Protein AF-A0ABD3XRG8-F1 (afdb_monomer)

pLDDT: mean 85.06, std 13.42, range [38.31, 95.44]

Secondary structure (DSSP, 8-state):
---------EE-TTT--EESSHHHHHHHHHHHH----EE-TTT--EESSHHHHHHHHHHHH---S---

Sequence (68 aa):
MRMHTGEKTFKCKDCEKVFTQNSSLRRHMRIHTGEKPFECEICQKMFTQNGNLKMHMRIHTGEKPFEC

InterPro domains:
  IPR013087 Zinc finger C2H2-type [PS00028] (12-32)
  IPR013087 Zinc finger C2H2-type [PS00028] (40-60)
  IPR013087 Zinc finger C2H2-type [PS50157] (10-37)
  IPR013087 Zinc finger C2H2-type [PS50157] (38-65)
  IPR013087 Zinc finger C2H2-type [SM00355] (10-32)
  IPR013087 Zinc finger C2H2-type [SM00355] (38-60)
  IPR036236 Zinc finger C2H2 superfamily [SSF57667] (18-68)
  IPR043359 C2H2-type zinc-finger protein GLI-like [PTHR45718] (28-68)

Organism: Sinanodonta woodiana (NCBI:txid1069815)

Radius of gyration: 16.93 Å; Cα contacts (8 Å, |Δi|>4): 63; chains: 1; bounding box: 38×28×39 Å

Structure (mmCIF, N/CA/C/O backbon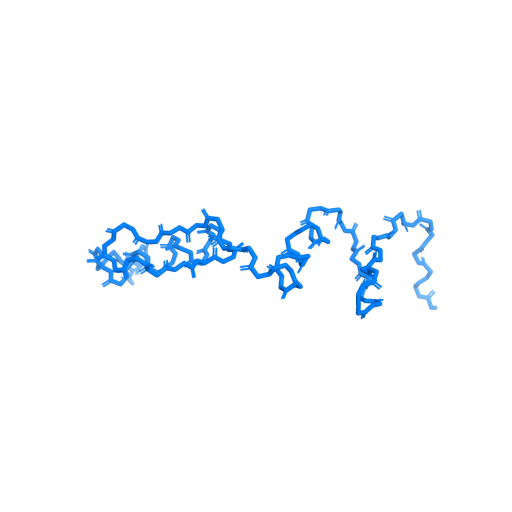e):
data_AF-A0ABD3XRG8-F1
#
_entry.id   AF-A0ABD3XRG8-F1
#
loop_
_atom_site.group_PDB
_atom_site.id
_atom_site.type_symbol
_atom_site.label_atom_id
_atom_site.label_alt_id
_atom_site.label_comp_id
_atom_site.label_asym_id
_atom_site.label_entity_id
_atom_site.label_seq_id
_atom_site.pdbx_PDB_ins_code
_atom_site.Cartn_x
_atom_site.Cartn_y
_atom_site.Cartn_z
_atom_site.occupancy
_atom_site.B_iso_or_equiv
_atom_site.auth_seq_id
_atom_site.auth_comp_id
_atom_site.auth_asym_id
_atom_site.auth_atom_id
_atom_site.pdbx_PDB_model_num
ATOM 1 N N . MET A 1 1 ? 23.718 14.038 -19.210 1.00 38.31 1 MET A N 1
ATOM 2 C CA . MET A 1 1 ? 22.567 13.121 -19.056 1.00 38.31 1 MET A CA 1
ATOM 3 C C . MET A 1 1 ? 22.983 12.035 -18.086 1.00 38.31 1 MET A C 1
ATOM 5 O O . MET A 1 1 ? 24.053 11.470 -18.269 1.00 38.31 1 MET A O 1
ATOM 9 N N . ARG A 1 2 ? 22.237 11.821 -17.002 1.00 46.31 2 ARG A N 1
ATOM 10 C CA . ARG A 1 2 ? 22.642 10.889 -15.944 1.00 46.31 2 ARG A CA 1
ATOM 11 C C . ARG A 1 2 ? 22.449 9.458 -16.453 1.00 46.31 2 ARG A C 1
ATOM 13 O O . ARG A 1 2 ? 21.366 8.900 -16.357 1.00 46.31 2 ARG A O 1
ATOM 20 N N . MET A 1 3 ? 23.494 8.907 -17.062 1.00 46.47 3 MET A N 1
ATOM 21 C CA . MET A 1 3 ? 23.593 7.489 -17.385 1.00 46.47 3 MET A CA 1
ATOM 22 C C . MET A 1 3 ? 23.661 6.727 -16.056 1.00 46.47 3 MET A C 1
ATOM 24 O O . MET A 1 3 ? 24.630 6.872 -15.316 1.00 46.47 3 MET A O 1
ATOM 28 N N . HIS A 1 4 ? 22.619 5.970 -15.710 1.00 51.38 4 HIS A N 1
ATOM 29 C CA . HIS A 1 4 ? 22.731 4.911 -14.705 1.00 51.38 4 HIS A CA 1
ATOM 30 C C . HIS A 1 4 ? 23.052 3.612 -15.437 1.00 51.38 4 HIS A C 1
ATOM 32 O O . HIS A 1 4 ? 22.214 2.959 -16.052 1.00 51.38 4 HIS A O 1
ATOM 38 N N . THR A 1 5 ? 24.345 3.329 -15.432 1.00 52.75 5 THR A N 1
ATOM 39 C CA . THR A 1 5 ? 25.017 2.102 -15.836 1.00 52.75 5 THR A CA 1
ATOM 40 C C . THR A 1 5 ? 24.359 0.868 -15.219 1.00 52.75 5 THR A C 1
ATOM 42 O O . THR A 1 5 ? 24.381 0.713 -14.004 1.00 52.75 5 THR A O 1
ATOM 45 N N . GLY A 1 6 ? 23.827 -0.033 -16.047 1.00 56.56 6 GLY A N 1
ATOM 46 C CA . GLY A 1 6 ? 23.706 -1.458 -15.711 1.00 56.56 6 GLY A CA 1
ATOM 47 C C . GLY A 1 6 ? 22.873 -1.841 -14.481 1.00 56.56 6 GLY A C 1
ATOM 48 O O . GLY A 1 6 ? 23.072 -2.933 -13.951 1.00 56.56 6 GLY A O 1
ATOM 49 N N . GLU A 1 7 ? 21.948 -1.002 -14.012 1.00 61.09 7 GLU A N 1
ATOM 50 C CA . GLU A 1 7 ? 21.031 -1.409 -12.948 1.00 61.09 7 GLU A CA 1
ATOM 51 C C . GLU A 1 7 ? 20.105 -2.500 -13.485 1.00 61.09 7 GLU A C 1
ATOM 53 O O . GLU A 1 7 ? 19.384 -2.308 -14.466 1.00 61.09 7 GLU A O 1
ATOM 58 N N . LYS A 1 8 ? 20.146 -3.681 -12.863 1.00 68.81 8 LYS A N 1
ATOM 59 C CA . LYS A 1 8 ? 19.260 -4.800 -13.185 1.00 68.81 8 LYS A CA 1
ATOM 60 C C . LYS A 1 8 ? 17.834 -4.387 -12.821 1.00 68.81 8 LYS A C 1
ATOM 62 O O . LYS A 1 8 ? 17.391 -4.559 -11.689 1.00 68.81 8 LYS A O 1
ATOM 67 N N . THR A 1 9 ? 17.151 -3.761 -13.769 1.00 82.94 9 THR A N 1
ATOM 68 C CA . THR A 1 9 ? 15.783 -3.296 -13.592 1.00 82.94 9 THR A CA 1
ATOM 69 C C . THR A 1 9 ? 14.805 -4.464 -13.685 1.00 82.94 9 THR A C 1
ATOM 71 O O . THR A 1 9 ? 15.027 -5.454 -14.383 1.00 82.94 9 THR A O 1
ATOM 74 N N . PHE A 1 10 ? 13.704 -4.359 -12.948 1.00 88.19 10 PHE A N 1
ATOM 75 C CA . PHE A 1 10 ? 12.660 -5.370 -12.873 1.00 88.19 10 PHE A CA 1
ATOM 76 C C . PHE A 1 10 ? 11.426 -4.844 -13.608 1.00 88.19 10 PHE A C 1
ATOM 78 O O . PHE A 1 10 ? 10.710 -3.989 -13.085 1.00 88.19 10 PHE A O 1
ATOM 85 N N . LYS A 1 11 ? 11.197 -5.321 -14.836 1.00 89.75 11 LYS A N 1
ATOM 86 C CA . LYS A 1 11 ? 10.045 -4.933 -15.664 1.00 89.75 11 LYS A CA 1
ATOM 87 C C . LYS A 1 11 ? 8.817 -5.782 -15.317 1.00 89.75 11 LYS A C 1
ATOM 89 O O . LYS A 1 11 ? 8.901 -7.008 -15.245 1.00 89.75 11 LYS A O 1
ATOM 94 N N . CYS A 1 12 ? 7.676 -5.129 -15.131 1.00 92.19 12 CYS A N 1
ATOM 95 C CA . CYS A 1 12 ? 6.373 -5.773 -15.052 1.00 92.19 12 CYS A CA 1
ATOM 96 C C . CYS A 1 12 ? 5.963 -6.298 -16.429 1.00 92.19 12 CYS A C 1
ATOM 98 O O . CYS A 1 12 ? 6.020 -5.565 -17.417 1.00 92.19 12 CYS A O 1
ATOM 100 N N . LYS A 1 13 ? 5.538 -7.563 -16.484 1.00 88.06 13 LYS A N 1
ATOM 101 C CA . LYS A 1 13 ? 5.092 -8.208 -17.726 1.00 88.06 13 LYS A CA 1
ATOM 102 C C . LYS A 1 13 ? 3.701 -7.747 -18.173 1.00 88.06 13 LYS A C 1
ATOM 104 O O . LYS A 1 13 ? 3.432 -7.787 -19.364 1.00 88.06 13 LYS A O 1
ATOM 109 N N . ASP A 1 14 ? 2.879 -7.253 -17.246 1.00 90.00 14 ASP A N 1
ATOM 110 C CA . ASP A 1 14 ? 1.467 -6.940 -17.503 1.00 90.00 14 ASP A CA 1
ATOM 111 C C . ASP A 1 14 ? 1.213 -5.463 -17.854 1.00 90.00 14 ASP A C 1
ATOM 113 O O . ASP A 1 14 ? 0.213 -5.145 -18.488 1.00 90.00 14 ASP A O 1
ATOM 117 N N . CYS A 1 15 ? 2.087 -4.533 -17.442 1.00 90.94 15 CYS A N 1
ATOM 118 C CA . CYS A 1 15 ? 1.895 -3.095 -17.709 1.00 90.94 15 CYS A CA 1
ATOM 119 C C . C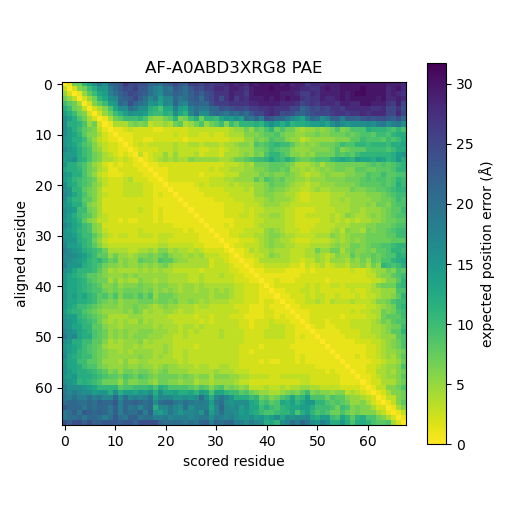YS A 1 15 ? 3.184 -2.308 -17.993 1.00 90.94 15 CYS A C 1
ATOM 121 O O . CYS A 1 15 ? 3.231 -1.094 -17.802 1.00 90.94 15 CYS A O 1
ATOM 123 N N . GLU A 1 16 ? 4.250 -3.003 -18.397 1.00 87.88 16 GLU A N 1
ATOM 124 C CA . GLU A 1 16 ? 5.560 -2.458 -18.791 1.00 87.88 16 GLU A CA 1
ATOM 125 C C . GLU A 1 16 ? 6.291 -1.563 -17.775 1.00 87.88 16 GLU A C 1
ATOM 127 O O . GLU A 1 16 ? 7.410 -1.120 -18.043 1.00 87.88 16 GLU A O 1
ATOM 132 N N . LYS A 1 17 ? 5.724 -1.338 -16.584 1.00 89.88 17 LYS A N 1
ATOM 133 C CA . LYS A 1 17 ? 6.356 -0.556 -15.520 1.00 89.88 17 LYS A CA 1
ATOM 134 C C . LYS A 1 17 ? 7.681 -1.167 -15.097 1.00 89.88 17 LYS A C 1
ATOM 136 O O . LYS A 1 17 ? 7.792 -2.374 -14.896 1.00 89.88 17 LYS A O 1
ATOM 141 N N . VAL A 1 18 ? 8.670 -0.306 -14.899 1.00 90.44 18 VAL A N 1
ATOM 142 C CA . VAL A 1 18 ? 10.023 -0.698 -14.515 1.00 90.44 18 VAL A CA 1
ATOM 143 C C . VAL A 1 18 ? 10.281 -0.296 -13.069 1.00 90.44 18 VAL A C 1
ATOM 145 O O . VAL A 1 18 ? 9.988 0.825 -12.659 1.00 90.44 18 VAL A O 1
ATOM 148 N N . PHE A 1 19 ? 10.839 -1.222 -12.295 1.00 89.81 19 PHE A N 1
ATOM 149 C CA . PHE A 1 19 ? 11.203 -1.020 -10.899 1.00 89.81 19 PHE A CA 1
ATOM 150 C C . PHE A 1 19 ? 12.706 -1.213 -10.713 1.00 89.81 19 PHE A C 1
ATOM 152 O O . PHE A 1 19 ? 13.319 -2.072 -11.342 1.00 89.81 19 PHE A O 1
ATOM 159 N N . THR A 1 20 ? 13.295 -0.458 -9.792 1.00 88.81 20 THR A N 1
ATOM 160 C CA . THR A 1 20 ? 14.715 -0.585 -9.422 1.00 88.81 20 THR A CA 1
ATOM 161 C C . THR A 1 20 ? 14.975 -1.751 -8.463 1.00 88.81 20 THR A C 1
ATOM 163 O O . THR A 1 20 ? 16.112 -2.166 -8.280 1.00 88.81 20 THR A O 1
ATOM 166 N N . GLN A 1 21 ? 13.924 -2.312 -7.851 1.00 89.50 21 GLN A N 1
ATOM 167 C CA . GLN A 1 21 ? 14.022 -3.396 -6.870 1.00 89.50 21 GLN A CA 1
ATOM 168 C C . GLN A 1 21 ? 13.012 -4.510 -7.157 1.00 89.50 21 GLN A C 1
ATOM 170 O O . GLN A 1 21 ? 11.838 -4.243 -7.430 1.00 89.50 21 GLN A O 1
ATOM 175 N N . ASN A 1 22 ? 13.438 -5.767 -6.990 1.00 89.44 22 ASN A N 1
ATOM 176 C CA . ASN A 1 22 ? 12.575 -6.939 -7.169 1.00 89.44 22 ASN A CA 1
ATOM 177 C C . ASN A 1 22 ? 11.404 -6.961 -6.173 1.00 89.44 22 ASN A C 1
ATOM 179 O O . ASN A 1 22 ? 10.290 -7.344 -6.516 1.00 89.44 22 ASN A O 1
ATOM 183 N N . SER A 1 23 ? 11.643 -6.523 -4.933 1.00 90.56 23 SER A N 1
ATOM 184 C CA . SER A 1 23 ? 10.614 -6.394 -3.892 1.00 90.56 23 SER A CA 1
ATOM 185 C C . SER A 1 23 ? 9.491 -5.446 -4.324 1.00 90.56 23 SER A C 1
ATOM 187 O O . SER A 1 23 ? 8.312 -5.744 -4.120 1.00 90.56 23 SER A O 1
ATOM 189 N N . SER A 1 24 ? 9.852 -4.337 -4.976 1.00 91.50 24 SER A N 1
ATOM 190 C CA . SER A 1 24 ? 8.906 -3.373 -5.532 1.00 91.50 24 SER A CA 1
ATOM 191 C C . SER A 1 24 ? 8.103 -3.964 -6.685 1.00 91.50 24 SER A C 1
ATOM 193 O O . SER A 1 24 ? 6.882 -3.813 -6.673 1.00 91.50 24 SER A O 1
ATOM 195 N N . LEU A 1 25 ? 8.742 -4.703 -7.605 1.00 92.19 25 LEU A N 1
ATOM 196 C CA . LEU A 1 25 ? 8.026 -5.425 -8.661 1.00 92.19 25 LEU A CA 1
ATOM 197 C C . LEU A 1 25 ? 7.065 -6.467 -8.069 1.00 92.19 25 LEU A C 1
ATOM 199 O O . LEU A 1 25 ? 5.886 -6.457 -8.395 1.00 92.19 25 LEU A O 1
ATOM 203 N N . ARG A 1 26 ? 7.521 -7.331 -7.153 1.00 90.44 26 ARG A N 1
ATOM 204 C CA . ARG A 1 26 ? 6.676 -8.367 -6.527 1.00 90.44 26 ARG A CA 1
ATOM 205 C C . ARG A 1 26 ? 5.462 -7.762 -5.824 1.00 90.44 26 ARG A C 1
ATOM 207 O O . ARG A 1 26 ? 4.354 -8.269 -5.955 1.00 90.44 26 ARG A O 1
ATOM 214 N N . ARG A 1 27 ? 5.657 -6.669 -5.083 1.00 91.62 27 ARG A N 1
ATOM 215 C CA . ARG A 1 27 ? 4.555 -5.934 -4.451 1.00 9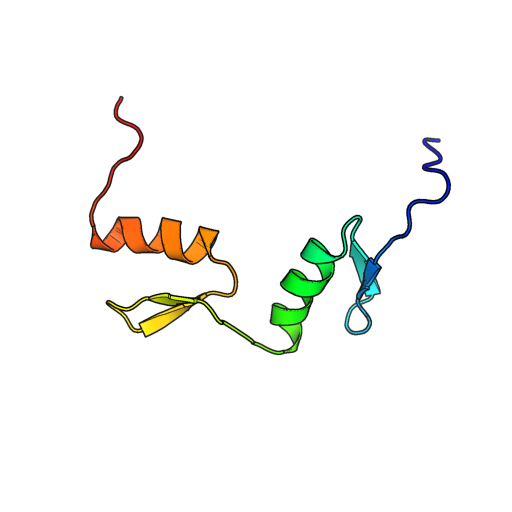1.62 27 ARG A CA 1
ATOM 216 C C . ARG A 1 27 ? 3.610 -5.337 -5.488 1.00 91.62 27 ARG A C 1
ATOM 218 O O . ARG A 1 27 ? 2.406 -5.353 -5.271 1.00 91.62 27 ARG A O 1
ATOM 225 N N . HIS A 1 28 ? 4.150 -4.810 -6.581 1.00 93.00 28 HIS A N 1
ATOM 226 C CA . HIS A 1 28 ? 3.359 -4.290 -7.682 1.00 93.00 28 HIS A CA 1
ATOM 227 C C . HIS A 1 28 ? 2.521 -5.383 -8.351 1.00 93.00 28 HIS A C 1
ATOM 229 O O . HIS A 1 28 ? 1.349 -5.134 -8.583 1.00 93.00 28 HIS A O 1
ATOM 235 N N . MET A 1 29 ? 3.041 -6.598 -8.559 1.00 92.69 29 MET A N 1
ATOM 236 C CA . MET A 1 29 ? 2.274 -7.697 -9.172 1.00 92.69 29 MET A CA 1
ATOM 237 C C . MET A 1 29 ? 0.957 -8.005 -8.445 1.00 92.69 29 MET A C 1
ATOM 239 O O . MET A 1 29 ? 0.002 -8.438 -9.080 1.00 92.69 29 MET A O 1
ATOM 243 N N . ARG A 1 30 ? 0.853 -7.694 -7.146 1.00 92.50 30 ARG A N 1
ATOM 244 C CA . ARG A 1 30 ? -0.397 -7.818 -6.376 1.00 92.50 30 ARG A CA 1
ATOM 245 C C . ARG A 1 30 ? -1.552 -6.981 -6.929 1.00 92.50 30 ARG A C 1
ATOM 247 O O . ARG A 1 30 ? -2.7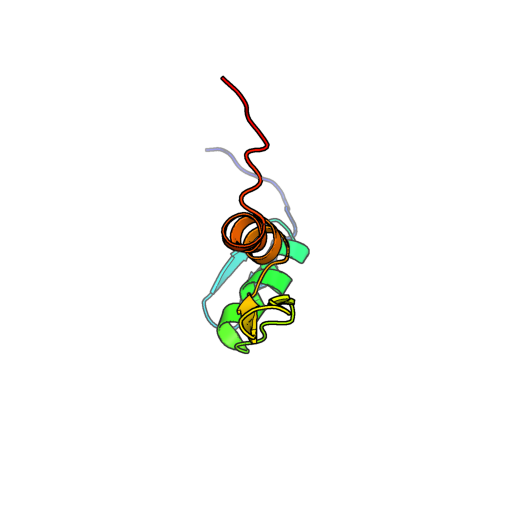03 -7.296 -6.659 1.00 92.50 30 ARG A O 1
ATOM 254 N N . ILE A 1 31 ? -1.276 -5.916 -7.689 1.00 90.44 31 ILE A N 1
ATOM 255 C CA . ILE A 1 31 ? -2.337 -5.139 -8.350 1.00 90.44 31 ILE A CA 1
ATOM 256 C C . ILE A 1 31 ? -2.938 -5.893 -9.537 1.00 90.44 31 ILE A C 1
ATOM 258 O O . ILE A 1 31 ? -4.097 -5.668 -9.860 1.00 90.44 31 ILE A O 1
ATOM 262 N N . HIS A 1 32 ? -2.148 -6.757 -10.178 1.00 92.06 32 HIS A N 1
ATOM 263 C CA . HIS A 1 32 ? -2.573 -7.558 -11.321 1.00 92.06 32 HIS A CA 1
ATOM 264 C C . HIS A 1 32 ? -3.262 -8.839 -10.860 1.00 92.06 32 HIS A C 1
ATOM 266 O O . HIS A 1 32 ? -4.312 -9.191 -11.382 1.00 92.06 32 HIS A O 1
ATOM 272 N N . THR A 1 33 ? -2.719 -9.500 -9.835 1.00 90.31 33 THR A N 1
ATOM 273 C CA . THR A 1 33 ? -3.314 -10.723 -9.274 1.00 90.31 33 THR A CA 1
ATOM 274 C C . THR A 1 33 ? -4.482 -10.448 -8.329 1.00 90.31 33 THR A C 1
ATOM 27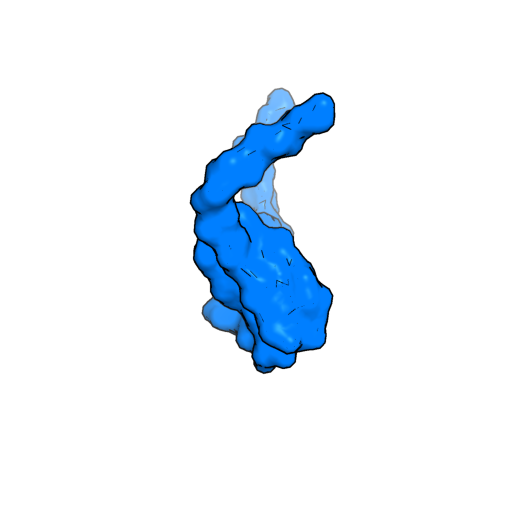6 O O . THR A 1 33 ? -5.244 -11.355 -8.014 1.00 90.31 33 THR A O 1
ATOM 279 N N . GLY A 1 34 ? -4.617 -9.214 -7.834 1.00 88.25 34 GLY A N 1
ATOM 280 C CA . GLY A 1 34 ? -5.603 -8.860 -6.814 1.00 88.25 34 GLY A CA 1
ATOM 281 C C . GLY A 1 34 ? -5.281 -9.410 -5.420 1.00 88.25 34 GLY A C 1
ATOM 282 O O . GLY A 1 34 ? -6.095 -9.251 -4.510 1.00 88.25 34 GLY A O 1
ATOM 283 N N . GLU A 1 35 ? -4.107 -10.021 -5.221 1.00 90.94 35 GLU A N 1
ATOM 284 C CA . GLU A 1 35 ? -3.703 -10.583 -3.933 1.00 90.94 35 GLU A CA 1
ATOM 285 C C . GLU A 1 35 ? -3.606 -9.506 -2.847 1.00 90.94 35 GLU A C 1
ATOM 287 O O . GLU A 1 35 ? -2.820 -8.553 -2.920 1.00 90.94 35 GLU A O 1
ATOM 292 N N . LYS A 1 36 ? -4.363 -9.703 -1.770 1.00 91.44 36 LYS A N 1
ATOM 293 C CA . LYS A 1 36 ? -4.347 -8.844 -0.586 1.00 91.44 36 LYS A CA 1
ATOM 294 C C . LYS A 1 36 ? -4.057 -9.691 0.652 1.00 91.44 36 LYS A C 1
ATOM 296 O O . LYS A 1 36 ? -4.980 -10.032 1.375 1.00 91.44 36 LYS A O 1
ATOM 301 N N . PRO A 1 37 ? -2.789 -10.047 0.902 1.00 90.25 37 PRO A N 1
ATOM 302 C CA . PRO A 1 37 ? -2.443 -10.991 1.965 1.00 90.25 37 PRO A CA 1
ATOM 303 C C . PRO A 1 37 ? -2.596 -10.420 3.382 1.00 90.25 37 PRO A C 1
ATOM 305 O O . PRO A 1 37 ? -2.417 -11.151 4.346 1.00 90.25 37 PRO A O 1
ATOM 308 N N . PHE A 1 38 ? -2.866 -9.120 3.528 1.00 94.12 38 PHE A N 1
ATOM 309 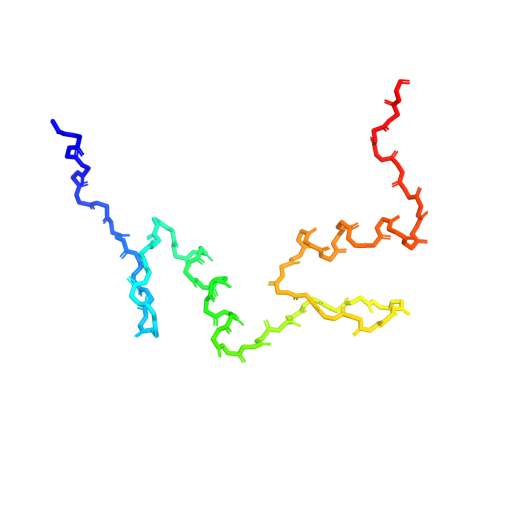C CA . PHE A 1 38 ? -2.963 -8.468 4.832 1.00 94.12 38 PHE A CA 1
ATOM 310 C C . PHE A 1 38 ? -4.420 -8.149 5.141 1.00 94.12 38 PHE A C 1
ATOM 312 O O . PHE A 1 38 ? -4.967 -7.200 4.585 1.00 94.12 38 PHE A O 1
ATOM 319 N N . GLU A 1 39 ? -5.040 -8.920 6.019 1.00 95.44 39 GLU A N 1
ATOM 320 C CA . GLU A 1 39 ? -6.422 -8.719 6.445 1.00 95.44 39 GLU A CA 1
ATOM 321 C C . GLU A 1 39 ? -6.487 -7.947 7.767 1.00 95.44 39 GLU A C 1
ATOM 323 O O . GLU A 1 39 ? -5.664 -8.136 8.660 1.00 95.44 39 GLU A O 1
ATOM 328 N N . CYS A 1 40 ? -7.454 -7.040 7.882 1.00 94.50 40 CYS A N 1
ATOM 329 C CA . CYS A 1 40 ? -7.811 -6.436 9.154 1.00 94.50 40 CYS A CA 1
ATOM 330 C C . CYS A 1 40 ? -8.712 -7.389 9.935 1.00 94.50 40 CYS A C 1
ATOM 332 O O . CYS A 1 40 ? -9.842 -7.625 9.534 1.00 94.50 40 CYS A O 1
ATOM 334 N N . GLU A 1 41 ? -8.259 -7.848 11.094 1.00 92.69 41 GLU A N 1
ATOM 335 C CA . GLU A 1 41 ? -9.024 -8.775 11.940 1.00 92.69 41 GLU A CA 1
ATOM 336 C C . GLU A 1 41 ? -10.314 -8.163 12.517 1.00 92.69 41 GLU A C 1
ATOM 338 O O . GLU A 1 41 ? -11.218 -8.886 12.921 1.00 92.69 41 GLU A O 1
ATOM 343 N N . ILE A 1 42 ? -10.431 -6.829 12.535 1.00 92.81 42 ILE A N 1
ATOM 344 C CA . ILE A 1 42 ? -11.581 -6.123 13.121 1.00 92.81 42 ILE A CA 1
ATOM 345 C C . ILE A 1 42 ? -12.708 -5.934 12.102 1.00 92.81 42 ILE A C 1
ATOM 347 O O . ILE A 1 42 ? -13.877 -6.119 12.430 1.00 92.81 42 ILE A O 1
ATOM 351 N N . CYS A 1 43 ? -12.380 -5.546 10.867 1.00 94.44 43 CYS A N 1
ATOM 352 C CA . CYS A 1 43 ? -13.378 -5.246 9.831 1.00 94.44 43 CYS A CA 1
ATOM 353 C C . CYS A 1 43 ? -13.248 -6.101 8.562 1.00 94.44 43 CYS A C 1
ATOM 355 O O . CYS A 1 43 ? -13.905 -5.807 7.565 1.00 94.44 43 CYS A O 1
ATOM 357 N N . GLN A 1 44 ? -12.381 -7.120 8.576 1.00 93.00 44 GLN A N 1
ATOM 358 C CA . GLN A 1 44 ? -12.096 -8.047 7.466 1.00 93.00 44 GLN A CA 1
ATOM 359 C C . GLN A 1 44 ? -11.649 -7.350 6.171 1.00 93.00 44 GLN A C 1
ATOM 361 O O . GLN A 1 44 ? -11.662 -7.904 5.070 1.00 93.00 44 GLN A O 1
ATOM 366 N N . LYS A 1 45 ? -11.224 -6.087 6.274 1.00 93.56 45 LYS A N 1
ATOM 367 C CA . LYS A 1 45 ? -10.748 -5.319 5.129 1.00 93.56 45 LYS A CA 1
ATOM 368 C C . LYS A 1 45 ? -9.352 -5.786 4.741 1.00 93.56 45 LYS A C 1
ATOM 370 O O . LYS A 1 45 ? -8.433 -5.756 5.554 1.00 93.56 45 LYS A O 1
ATOM 375 N N . MET A 1 46 ? -9.182 -6.163 3.478 1.00 93.69 46 MET A N 1
ATOM 376 C CA . MET A 1 46 ? -7.904 -6.663 2.973 1.00 93.69 46 MET A CA 1
ATOM 377 C C . MET A 1 46 ? -7.056 -5.557 2.322 1.00 93.69 46 MET A C 1
ATOM 379 O O . MET A 1 46 ? -7.558 -4.688 1.600 1.00 93.69 46 MET A O 1
ATOM 383 N N . PHE A 1 47 ? -5.742 -5.638 2.508 1.00 92.75 47 PHE A N 1
ATOM 384 C CA . PHE A 1 47 ? -4.732 -4.700 2.032 1.00 92.75 47 PHE A CA 1
ATOM 385 C C . PHE A 1 47 ? -3.623 -5.426 1.264 1.00 92.75 47 PHE A C 1
ATOM 387 O O . PHE A 1 47 ? -3.233 -6.553 1.563 1.00 92.75 47 PHE A O 1
ATOM 394 N N . THR A 1 48 ? -3.048 -4.739 0.277 1.00 91.56 48 THR A N 1
ATOM 395 C CA . THR A 1 48 ? -1.918 -5.255 -0.515 1.00 91.56 48 THR A CA 1
ATOM 396 C C . THR A 1 48 ? -0.567 -5.078 0.185 1.00 91.56 48 THR A C 1
ATOM 398 O O . THR A 1 48 ? 0.428 -5.672 -0.237 1.00 91.56 48 THR A O 1
ATOM 401 N N . GLN A 1 49 ? -0.494 -4.254 1.238 1.00 91.94 49 GLN A N 1
ATOM 402 C CA . GLN A 1 49 ? 0.742 -3.916 1.950 1.00 91.94 49 GLN A CA 1
ATOM 403 C C . GLN A 1 49 ? 0.535 -3.875 3.465 1.00 91.94 49 GLN A C 1
ATOM 405 O O . GLN A 1 49 ? -0.420 -3.263 3.938 1.00 91.94 49 GLN A O 1
ATOM 410 N N . ASN A 1 50 ? 1.502 -4.415 4.213 1.00 91.94 50 ASN A N 1
ATOM 411 C CA . ASN A 1 50 ? 1.494 -4.403 5.677 1.00 91.94 50 ASN A CA 1
ATOM 412 C C . ASN A 1 50 ? 1.460 -2.982 6.264 1.00 91.94 50 ASN A C 1
ATOM 414 O O . ASN A 1 50 ? 0.744 -2.720 7.220 1.00 91.94 50 ASN A O 1
ATOM 418 N N . GLY A 1 51 ? 2.200 -2.037 5.672 1.00 92.00 51 GLY A N 1
ATOM 419 C CA . GLY A 1 51 ? 2.202 -0.643 6.135 1.00 92.00 51 GLY A CA 1
ATOM 420 C C . GLY A 1 51 ? 0.817 0.007 6.065 1.00 92.00 51 GLY A C 1
ATOM 421 O O . GLY A 1 51 ? 0.434 0.734 6.979 1.00 92.00 51 GLY A O 1
ATOM 422 N N . ASN A 1 52 ? 0.038 -0.326 5.030 1.00 93.25 52 ASN A N 1
ATOM 423 C CA . ASN A 1 52 ? -1.331 0.163 4.879 1.00 93.25 52 ASN A CA 1
ATOM 424 C C . ASN A 1 52 ? -2.258 -0.457 5.928 1.00 93.25 52 ASN A C 1
ATOM 426 O O . ASN A 1 52 ? -3.048 0.275 6.515 1.00 93.25 52 ASN A O 1
ATOM 430 N N . LEU A 1 53 ? -2.126 -1.764 6.199 1.00 94.69 53 LEU A N 1
ATOM 431 C CA . LEU A 1 53 ? -2.854 -2.419 7.288 1.00 94.69 53 LEU A CA 1
ATOM 432 C C . LEU A 1 53 ? -2.500 -1.776 8.634 1.00 94.69 53 LEU A C 1
ATOM 434 O O . LEU A 1 53 ? -3.392 -1.361 9.357 1.00 94.69 53 LEU A O 1
ATOM 438 N N . LYS A 1 54 ? -1.211 -1.611 8.952 1.00 92.19 54 LYS A N 1
ATOM 439 C CA . LYS A 1 54 ? -0.767 -1.013 10.220 1.00 92.19 54 LYS A CA 1
ATOM 440 C C . LYS A 1 54 ? -1.299 0.407 10.409 1.00 92.19 54 LYS A C 1
ATOM 442 O O . LYS A 1 54 ? -1.743 0.755 11.495 1.00 92.19 54 LYS A O 1
ATOM 447 N N . MET A 1 55 ? -1.266 1.226 9.358 1.00 92.12 55 MET A N 1
AT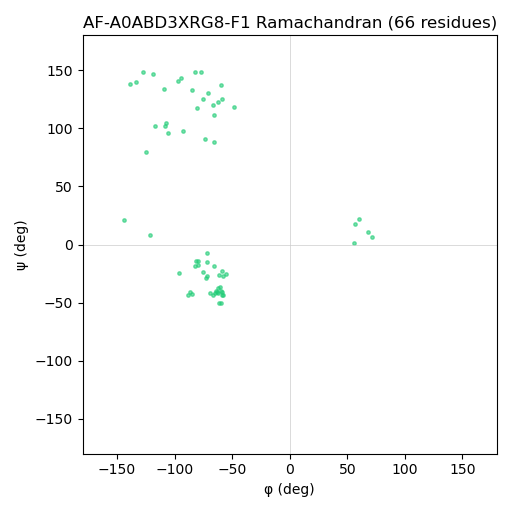OM 448 C CA . MET A 1 55 ? -1.854 2.565 9.389 1.00 92.12 55 MET A CA 1
ATOM 449 C C . MET A 1 55 ? -3.371 2.504 9.570 1.00 92.12 55 MET A C 1
ATOM 451 O O . MET A 1 55 ? -3.918 3.274 10.350 1.00 92.12 55 MET A O 1
ATOM 455 N N . HIS A 1 56 ? -4.039 1.579 8.884 1.00 94.06 56 HIS A N 1
ATOM 456 C CA . HIS A 1 56 ? -5.467 1.357 9.036 1.00 94.06 56 HIS A CA 1
ATOM 457 C C . HIS A 1 56 ? -5.831 0.921 10.459 1.00 94.06 56 HIS A C 1
ATOM 459 O O . HIS A 1 56 ? -6.768 1.474 11.011 1.00 94.06 56 HIS A O 1
ATOM 465 N N . MET A 1 57 ? -5.068 0.034 11.102 1.00 92.88 57 MET A N 1
ATOM 466 C CA . MET A 1 57 ? -5.343 -0.406 12.476 1.00 92.88 57 MET A CA 1
ATOM 467 C C . MET A 1 57 ? -5.384 0.750 13.482 1.00 92.88 57 MET A C 1
ATOM 469 O O . MET A 1 57 ? -6.135 0.674 14.449 1.00 92.88 57 MET A O 1
ATOM 473 N N . ARG A 1 58 ? -4.677 1.858 13.219 1.00 91.19 58 ARG A N 1
ATOM 474 C CA . ARG A 1 58 ? -4.733 3.063 14.064 1.00 91.19 58 ARG A CA 1
ATOM 475 C C . ARG A 1 58 ? -6.124 3.688 14.133 1.00 91.19 58 ARG A C 1
ATOM 477 O O . A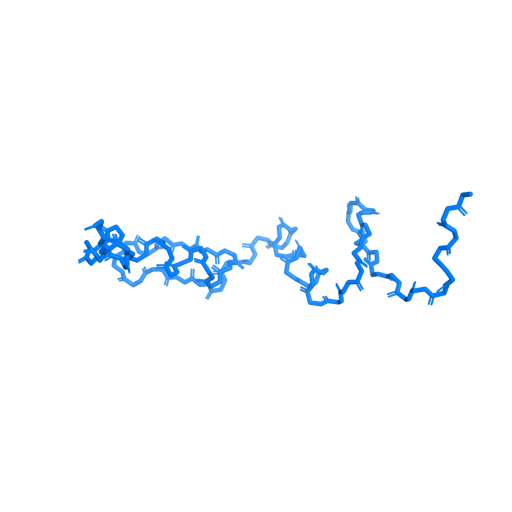RG A 1 58 ? -6.436 4.335 15.123 1.00 91.19 58 ARG A O 1
ATOM 484 N N . ILE A 1 59 ? -6.974 3.490 13.121 1.00 90.12 59 ILE A N 1
ATOM 485 C CA . ILE A 1 59 ? -8.362 3.980 13.172 1.00 90.12 59 ILE A CA 1
ATOM 486 C C . ILE A 1 59 ? -9.210 3.171 14.157 1.00 90.12 59 ILE A C 1
ATOM 488 O O . ILE A 1 59 ? -10.192 3.687 14.674 1.00 90.12 59 ILE A O 1
ATOM 492 N N . HIS A 1 60 ? -8.846 1.907 14.389 1.00 90.69 60 HIS A N 1
ATOM 493 C CA . HIS A 1 60 ? -9.542 1.029 15.320 1.00 90.69 60 HIS A CA 1
ATOM 494 C C . HIS A 1 60 ? -9.010 1.183 16.742 1.00 90.69 60 HIS A C 1
ATOM 496 O O . HIS A 1 60 ? -9.793 1.207 17.684 1.00 90.69 60 HIS A O 1
ATOM 502 N N . THR A 1 61 ? -7.690 1.299 16.901 1.00 87.50 61 THR A N 1
ATOM 503 C CA . THR A 1 61 ? -7.056 1.450 18.219 1.00 87.50 61 THR A CA 1
ATOM 504 C C . THR A 1 61 ? -7.070 2.888 18.728 1.00 87.50 61 THR A C 1
ATOM 506 O O . THR A 1 61 ? -6.869 3.112 19.916 1.00 87.50 61 THR A O 1
ATOM 509 N N . GLY A 1 62 ? -7.275 3.872 17.847 1.00 83.44 62 GLY A N 1
ATOM 510 C CA . GLY A 1 62 ? -7.185 5.290 18.192 1.00 83.44 62 GLY A CA 1
ATOM 511 C C . GLY A 1 62 ? -5.765 5.753 18.536 1.00 83.44 62 GLY A C 1
ATOM 512 O O . GLY A 1 62 ? -5.606 6.866 19.036 1.00 83.44 62 GLY A O 1
ATOM 513 N N . GLU A 1 63 ? -4.734 4.936 18.281 1.00 79.44 63 GLU A N 1
ATOM 514 C CA . GLU A 1 63 ? -3.344 5.305 18.557 1.00 79.44 63 GLU A CA 1
ATOM 515 C C . GLU A 1 63 ? -2.956 6.578 17.793 1.00 79.44 63 GLU A C 1
ATOM 517 O O . GLU A 1 63 ? -3.018 6.631 16.559 1.00 79.44 63 GLU A O 1
ATOM 522 N N . LYS A 1 64 ? -2.472 7.579 18.534 1.00 75.06 64 LYS A N 1
ATOM 523 C CA . LYS A 1 64 ? -1.764 8.753 18.015 1.00 75.06 64 LYS A CA 1
ATOM 524 C C . LYS A 1 64 ? -0.274 8.594 18.330 1.00 75.06 64 LYS A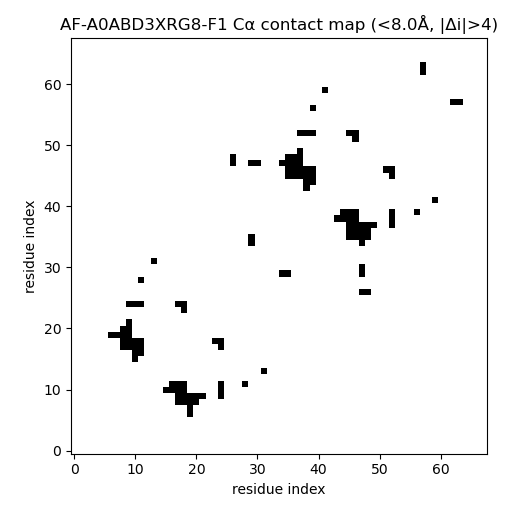 C 1
ATOM 526 O O . LYS A 1 64 ? 0.145 8.931 19.428 1.00 75.06 64 LYS A O 1
ATOM 531 N N . PRO A 1 65 ? 0.546 8.081 17.391 1.00 72.00 65 PRO A N 1
ATOM 532 C CA . PRO A 1 65 ? 1.969 7.838 17.643 1.00 72.00 65 PRO A CA 1
ATOM 533 C C . PRO A 1 65 ? 2.794 9.125 17.737 1.00 72.00 65 PRO A C 1
ATOM 535 O O . PRO A 1 65 ? 3.947 9.089 18.149 1.00 72.00 65 PRO A O 1
ATOM 538 N N . PHE A 1 66 ? 2.223 10.237 17.278 1.00 72.00 66 PHE A N 1
ATOM 539 C CA . PHE A 1 66 ? 2.830 11.554 17.324 1.00 72.00 66 PHE A CA 1
ATOM 540 C C . PHE A 1 66 ? 1.936 12.419 18.207 1.00 72.00 66 PHE A C 1
ATOM 542 O O . PHE A 1 66 ? 0.848 12.820 17.786 1.00 72.00 66 PHE A O 1
ATOM 549 N N . GLU A 1 67 ? 2.373 12.627 19.444 1.00 73.69 67 GLU A N 1
ATOM 550 C CA . GLU A 1 67 ? 1.849 13.686 20.301 1.00 73.69 67 GLU A CA 1
ATOM 551 C C . GLU A 1 67 ? 2.552 15.006 19.952 1.00 73.69 67 GLU A C 1
ATOM 553 O O . GLU A 1 67 ? 3.685 14.998 19.463 1.00 73.69 67 GLU A O 1
ATOM 558 N N . CYS A 1 68 ? 1.826 16.114 20.105 1.00 67.50 68 CYS A N 1
ATOM 559 C CA . CYS A 1 68 ? 2.284 17.465 19.780 1.00 67.50 68 CYS A CA 1
ATOM 560 C C . CYS A 1 68 ? 3.004 18.101 20.969 1.00 67.50 68 CYS A C 1
ATOM 562 O O . CYS A 1 68 ? 2.546 17.865 22.108 1.00 67.50 68 CYS A O 1
#

Mean predicted aligned error: 7.79 Å

Foldseek 3Di:
DDDPPDQPWDADPPPRDIHSDPVVNVLVCCVVVVDFPDADPPPRDGHSDPVVSVVVVCVVVVDDVDDD

Nearest PDB structures (foldseek):
  2i13-assembly1_A  TM=9.256E-01  e=1.856E-06  Mus musculus
  2i13-assembly2_B  TM=8.831E-01  e=2.439E-06  Mus musculus
  6b0r-assembly1_D  TM=8.904E-01  e=6.795E-06  Homo sapiens
  8e3e-assembly3_F  TM=8.742E-01  e=8.930E-06  Homo sapiens
  5wjq-assembly1_D  TM=7.360E-01  e=6.347E-06  Mus musculus

Solvent-accessible surface area (backbone atoms only — not comparable to full-atom values): 4416 Å² total; per-residue (Å²): 129,92,79,79,78,86,69,78,62,31,67,41,91,88,74,68,49,73,26,85,40,64,69,56,38,59,56,50,49,28,73,77,73,63,52,42,90,34,65,35,92,87,78,67,51,63,24,74,40,65,69,58,43,58,58,53,48,31,74,78,72,64,64,68,93,72,78,134